Protein AF-A0A945YHE7-F1 (afdb_monomer_lite)

Sequence (71 aa):
MNAVKFGIFINTHSVQEAVEQAVSAEAGGFYSASVNDHFYSPLGSPETPQIECFTALTAMAMATSSIRLAP

Radius of gyration: 12.59 Å; chains: 1; bounding box: 33×18×34 Å

pLDDT: mean 95.06, std 6.16, range [57.59, 98.81]

Foldseek 3Di:
DDDDAAEEEDDDQDLVSLQVVLLVCVVVVHQAYEYDQDCADPPDGRPRHHDHRVVSQVSNPVNDDGHHYDD

Secondary structure (DSSP, 8-state):
-PPP--EEE---SSHHHHHHHHHHHHHTT-SEEE----SS-SSS-TTS----HHHHHHHHHHH-SSSEEE-

Structure (mmCIF, N/CA/C/O backbone):
data_AF-A0A945YHE7-F1
#
_entry.id   AF-A0A945YHE7-F1
#
loop_
_atom_site.group_PDB
_atom_site.id
_atom_site.type_symbol
_atom_site.label_atom_id
_atom_site.label_alt_id
_atom_site.label_comp_id
_atom_site.label_asym_id
_atom_site.label_entity_id
_atom_site.label_seq_id
_atom_site.pdbx_PDB_ins_code
_atom_site.Cartn_x
_atom_site.Cartn_y
_atom_site.Cartn_z
_atom_site.occupancy
_atom_site.B_iso_or_equiv
_atom_site.auth_seq_id
_atom_site.auth_comp_id
_atom_site.auth_asym_id
_atom_site.auth_atom_id
_atom_site.pdbx_PDB_model_num
ATOM 1 N N . MET A 1 1 ? -23.780 -10.220 13.132 1.00 57.59 1 MET A N 1
ATOM 2 C CA . MET A 1 1 ? -23.726 -9.568 11.805 1.00 57.59 1 MET A CA 1
ATOM 3 C C . MET A 1 1 ? -22.276 -9.213 11.535 1.00 57.59 1 MET A C 1
ATOM 5 O O . MET A 1 1 ? -21.681 -8.578 12.395 1.00 57.59 1 MET A O 1
ATOM 9 N N . ASN A 1 2 ? -21.688 -9.654 10.421 1.00 77.19 2 ASN A N 1
ATOM 10 C CA . ASN A 1 2 ? -20.355 -9.178 10.044 1.00 77.19 2 ASN A CA 1
ATOM 11 C C . ASN A 1 2 ? -20.492 -7.749 9.519 1.00 77.19 2 ASN A C 1
ATOM 13 O O . ASN A 1 2 ? -21.249 -7.516 8.580 1.00 77.19 2 ASN A O 1
ATOM 17 N N . ALA A 1 3 ? -19.798 -6.803 10.150 1.00 88.62 3 ALA A N 1
ATOM 18 C CA . ALA A 1 3 ? -19.728 -5.437 9.652 1.00 88.62 3 ALA A CA 1
ATOM 19 C C . ALA A 1 3 ? -19.057 -5.426 8.270 1.00 88.62 3 ALA A C 1
ATOM 21 O O . ALA A 1 3 ? -18.075 -6.142 8.050 1.00 88.62 3 ALA A O 1
ATOM 22 N N . VAL A 1 4 ? -19.593 -4.624 7.347 1.00 94.94 4 VAL A N 1
ATOM 23 C CA . VAL A 1 4 ? -18.961 -4.373 6.046 1.00 94.94 4 VAL A CA 1
ATOM 24 C C . VAL A 1 4 ? -17.609 -3.701 6.287 1.00 94.94 4 VAL A C 1
ATOM 26 O O . VAL A 1 4 ? -17.502 -2.798 7.113 1.00 94.94 4 VAL A O 1
ATOM 29 N N . LYS A 1 5 ? -16.576 -4.161 5.579 1.00 96.62 5 LYS A N 1
ATOM 30 C CA . LYS A 1 5 ? -15.208 -3.641 5.663 1.00 96.62 5 LYS A CA 1
ATOM 31 C C . LYS A 1 5 ? -14.815 -3.064 4.313 1.00 96.62 5 LYS A C 1
ATOM 33 O O . LYS A 1 5 ? -14.930 -3.756 3.305 1.00 96.62 5 LYS A O 1
ATOM 38 N N . PHE A 1 6 ? -14.346 -1.823 4.306 1.00 97.94 6 PHE A N 1
ATOM 39 C CA . PHE A 1 6 ? -13.927 -1.133 3.089 1.00 97.94 6 PHE A CA 1
ATOM 40 C C . PHE A 1 6 ? -12.413 -1.217 2.930 1.00 97.94 6 PHE A C 1
ATOM 42 O O . PHE A 1 6 ? -11.676 -0.903 3.863 1.00 97.94 6 PHE A O 1
ATOM 49 N N . GLY A 1 7 ? -11.960 -1.653 1.758 1.00 98.12 7 GLY A N 1
ATOM 50 C CA . GLY A 1 7 ? -10.553 -1.648 1.371 1.00 98.12 7 GLY A CA 1
ATOM 51 C C . GLY A 1 7 ? -10.272 -0.595 0.302 1.00 98.12 7 GLY A C 1
ATOM 52 O O . GLY A 1 7 ? -11.199 -0.116 -0.353 1.00 98.12 7 GLY A O 1
ATOM 53 N N . ILE A 1 8 ? -8.996 -0.265 0.124 1.00 98.31 8 ILE A N 1
ATOM 54 C CA . ILE A 1 8 ? -8.506 0.634 -0.921 1.00 98.31 8 ILE A CA 1
ATOM 55 C C . ILE A 1 8 ? -7.382 -0.027 -1.727 1.00 98.31 8 ILE A C 1
ATOM 57 O O . ILE A 1 8 ? -6.603 -0.830 -1.206 1.00 98.31 8 ILE A O 1
ATOM 61 N N . PHE A 1 9 ? -7.312 0.310 -3.010 1.00 97.06 9 PHE A N 1
ATOM 62 C CA . PHE A 1 9 ? -6.217 -0.060 -3.897 1.00 97.06 9 PHE A CA 1
ATOM 63 C C . PHE A 1 9 ? -5.333 1.170 -4.124 1.00 97.06 9 PHE A C 1
ATOM 65 O O . PHE A 1 9 ? -5.816 2.194 -4.608 1.00 97.06 9 PHE A O 1
ATOM 72 N N . ILE A 1 10 ? -4.064 1.078 -3.735 1.00 95.81 10 ILE A N 1
ATOM 73 C CA . ILE A 1 10 ? -3.061 2.132 -3.885 1.00 95.81 10 ILE A CA 1
ATOM 74 C C . ILE A 1 10 ? -2.418 1.957 -5.258 1.00 95.81 10 ILE A C 1
ATOM 76 O O . ILE A 1 10 ? -1.635 1.036 -5.482 1.00 95.81 10 ILE A O 1
ATOM 80 N N . ASN A 1 11 ? -2.761 2.856 -6.179 1.00 90.19 11 ASN A N 1
ATOM 81 C CA . ASN A 1 11 ? -2.158 2.922 -7.505 1.00 90.19 11 ASN A CA 1
ATOM 82 C C . ASN A 1 11 ? -1.188 4.103 -7.547 1.00 90.19 11 ASN A C 1
ATOM 84 O O . ASN A 1 11 ? -1.611 5.257 -7.459 1.00 90.19 11 ASN A O 1
ATOM 88 N N . THR A 1 12 ? 0.105 3.816 -7.632 1.00 89.62 12 THR A N 1
ATOM 89 C CA . THR A 1 12 ? 1.145 4.834 -7.514 1.00 89.62 12 THR A CA 1
ATOM 90 C C . THR A 1 12 ? 2.433 4.425 -8.226 1.00 89.62 12 THR A C 1
ATOM 92 O O . THR A 1 12 ? 2.638 3.252 -8.540 1.00 89.62 12 THR A O 1
ATOM 95 N N . HIS A 1 13 ? 3.305 5.401 -8.479 1.00 89.50 13 HIS A N 1
ATOM 96 C CA . HIS A 1 13 ? 4.575 5.220 -9.183 1.00 89.50 13 HIS A CA 1
ATOM 97 C C . HIS A 1 13 ? 5.796 5.370 -8.269 1.00 89.50 13 HIS A C 1
ATOM 99 O O . HIS A 1 13 ? 6.926 5.196 -8.727 1.00 89.50 13 HIS A O 1
ATOM 105 N N . SER A 1 14 ? 5.594 5.663 -6.980 1.00 95.00 14 SER A N 1
ATOM 106 C CA . SER A 1 14 ? 6.676 5.752 -6.003 1.00 95.00 14 SER A CA 1
ATOM 107 C C . SER A 1 14 ? 6.321 5.121 -4.656 1.00 95.00 14 SER A C 1
ATOM 109 O O . SER A 1 14 ? 5.167 5.095 -4.226 1.00 95.00 14 SER A O 1
ATOM 111 N N . VAL A 1 15 ? 7.351 4.632 -3.958 1.00 97.12 15 VAL A N 1
ATOM 112 C CA . VAL A 1 15 ? 7.218 4.084 -2.597 1.00 97.12 15 VAL A CA 1
ATOM 113 C C . VAL A 1 15 ? 6.776 5.166 -1.607 1.00 97.12 15 VAL A C 1
ATOM 115 O O . VAL A 1 15 ? 5.989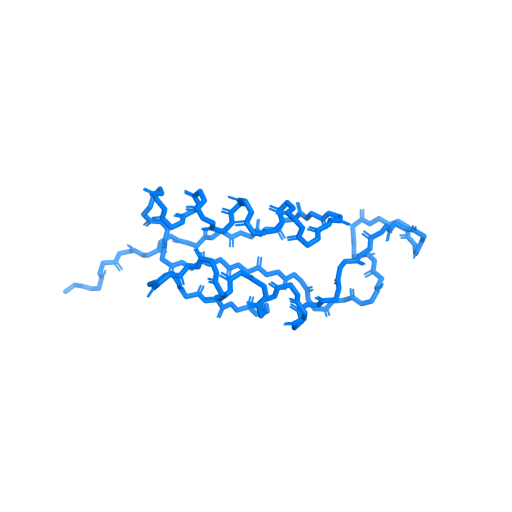 4.886 -0.709 1.00 97.12 15 VAL A O 1
ATOM 118 N N . GLN A 1 16 ? 7.233 6.409 -1.793 1.00 97.88 16 GLN A N 1
ATOM 119 C CA . GLN A 1 16 ? 6.855 7.542 -0.945 1.00 97.88 16 GLN A CA 1
ATOM 120 C C . GLN A 1 16 ? 5.342 7.792 -0.991 1.00 97.88 16 GLN A C 1
ATOM 122 O O . GLN A 1 16 ? 4.687 7.824 0.047 1.00 97.88 16 GLN A O 1
ATOM 127 N N . GLU A 1 17 ? 4.772 7.893 -2.192 1.00 97.62 17 GLU A N 1
ATOM 128 C CA . GLU A 1 17 ? 3.329 8.076 -2.369 1.00 97.62 17 GLU A CA 1
ATOM 129 C C . GLU A 1 17 ? 2.536 6.874 -1.833 1.00 97.62 17 GLU A C 1
ATOM 131 O O . GLU A 1 17 ? 1.448 7.058 -1.291 1.00 97.62 17 GLU A O 1
ATOM 136 N N . ALA A 1 18 ? 3.068 5.647 -1.941 1.00 98.12 18 ALA A N 1
ATOM 137 C CA . ALA A 1 18 ? 2.427 4.463 -1.362 1.00 98.12 18 ALA A CA 1
ATOM 138 C C . ALA A 1 18 ? 2.314 4.571 0.166 1.00 98.12 18 ALA A C 1
ATOM 140 O O . ALA A 1 18 ? 1.257 4.296 0.735 1.00 98.12 18 ALA A O 1
ATOM 141 N N . VAL A 1 19 ? 3.386 5.021 0.823 1.00 98.62 19 VAL A N 1
ATOM 142 C CA . VAL A 1 19 ? 3.416 5.264 2.270 1.00 98.62 19 VAL A CA 1
ATOM 143 C C . VAL A 1 19 ? 2.418 6.353 2.663 1.00 98.62 19 VAL A C 1
ATOM 145 O O . VAL A 1 19 ? 1.604 6.138 3.561 1.00 98.62 19 VAL A O 1
ATOM 148 N N . GLU A 1 20 ? 2.432 7.494 1.975 1.00 98.62 20 GLU A N 1
ATOM 149 C CA . GLU A 1 20 ? 1.522 8.613 2.255 1.00 98.62 20 GLU A CA 1
ATOM 150 C C . GLU A 1 20 ? 0.049 8.204 2.112 1.00 98.62 20 GLU A C 1
ATOM 152 O O . GLU A 1 20 ? -0.777 8.509 2.978 1.00 98.62 20 GLU A O 1
ATOM 157 N N . GLN A 1 21 ? -0.276 7.449 1.060 1.00 98.62 21 GLN A N 1
ATOM 158 C CA . GLN A 1 21 ? -1.627 6.940 0.835 1.00 98.62 21 GLN A CA 1
ATOM 159 C C . GLN A 1 21 ? -2.032 5.883 1.867 1.00 98.62 21 GLN A C 1
ATOM 161 O O . GLN A 1 21 ? -3.177 5.894 2.314 1.00 98.62 21 GLN A O 1
ATOM 166 N N . ALA A 1 22 ? -1.120 5.005 2.295 1.00 98.69 22 ALA A N 1
ATOM 167 C CA . ALA A 1 22 ? -1.403 4.007 3.327 1.00 98.69 22 ALA A CA 1
ATOM 168 C C . ALA A 1 22 ? -1.709 4.654 4.686 1.00 98.69 22 ALA A C 1
ATOM 170 O O . ALA A 1 22 ? -2.681 4.278 5.343 1.00 98.69 22 ALA A O 1
ATOM 171 N N . VAL A 1 23 ? -0.929 5.668 5.071 1.00 98.81 23 VAL A N 1
ATOM 172 C CA . VAL A 1 23 ? -1.160 6.456 6.293 1.00 98.81 23 VAL A CA 1
ATOM 173 C C . VAL A 1 23 ? -2.494 7.196 6.212 1.00 98.81 23 VAL A C 1
ATOM 175 O O . VAL A 1 23 ? -3.281 7.164 7.159 1.00 98.81 23 VAL A O 1
ATOM 178 N N . SER A 1 24 ? -2.785 7.824 5.069 1.00 98.69 24 SER A N 1
ATOM 179 C CA . SER A 1 24 ? -4.065 8.503 4.847 1.00 98.69 24 SER A CA 1
ATOM 180 C C . SER A 1 24 ? -5.249 7.530 4.906 1.00 98.69 24 SER A C 1
ATOM 182 O O . SER A 1 24 ? -6.263 7.836 5.534 1.00 98.69 24 SER A O 1
ATOM 184 N N . ALA A 1 25 ? -5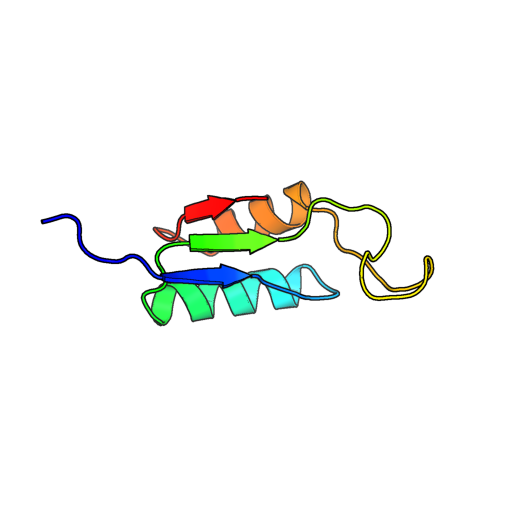.112 6.337 4.323 1.00 98.69 25 ALA A N 1
ATOM 185 C CA . ALA A 1 25 ? -6.138 5.302 4.347 1.00 98.69 25 ALA A CA 1
ATOM 186 C C . ALA A 1 25 ? -6.396 4.768 5.765 1.00 98.69 25 ALA A C 1
ATOM 188 O O . ALA A 1 25 ? -7.555 4.615 6.157 1.00 98.69 25 ALA A O 1
ATOM 189 N N . GLU A 1 26 ? -5.343 4.531 6.553 1.00 98.75 26 GLU A N 1
ATOM 190 C CA . GLU A 1 26 ? -5.474 4.129 7.958 1.00 98.75 26 GLU A CA 1
ATOM 191 C C . GLU A 1 26 ? -6.196 5.210 8.775 1.00 98.75 26 GLU A C 1
ATOM 193 O O . GLU A 1 26 ? -7.190 4.918 9.443 1.00 98.75 26 GLU A O 1
ATOM 198 N N . ALA A 1 27 ? 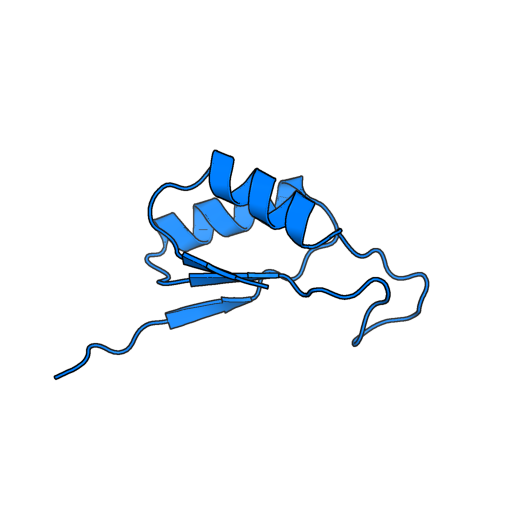-5.774 6.473 8.653 1.00 98.62 27 ALA A N 1
ATOM 199 C CA . ALA A 1 27 ? -6.430 7.600 9.318 1.00 98.62 27 ALA A CA 1
ATOM 200 C C . ALA A 1 27 ? -7.893 7.790 8.869 1.00 98.62 27 ALA A C 1
ATOM 202 O O . ALA A 1 27 ? -8.735 8.225 9.655 1.00 98.62 27 ALA A O 1
ATOM 203 N N . GLY A 1 28 ? -8.206 7.437 7.619 1.00 98.12 28 GLY A N 1
ATOM 204 C CA . GLY A 1 28 ? -9.556 7.444 7.054 1.00 98.12 28 GLY A CA 1
ATOM 205 C C . GLY A 1 28 ? -10.437 6.263 7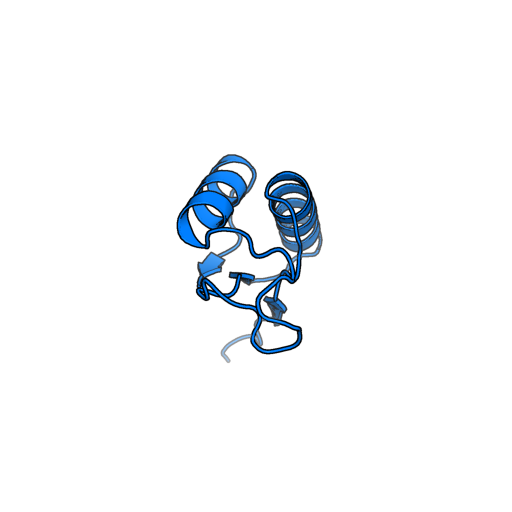.479 1.00 98.12 28 GLY A C 1
ATOM 206 O O . GLY A 1 28 ? -11.613 6.230 7.118 1.00 98.12 28 GLY A O 1
ATOM 207 N N . GLY A 1 29 ? -9.904 5.300 8.239 1.00 97.94 29 GLY A N 1
ATOM 208 C CA . GLY A 1 29 ? -10.656 4.149 8.743 1.00 97.94 29 GLY A CA 1
ATOM 209 C C . GLY A 1 29 ? -10.850 3.018 7.730 1.00 97.94 29 GLY A C 1
ATOM 210 O O . GLY A 1 29 ? -11.740 2.180 7.915 1.00 97.94 29 GLY A O 1
ATOM 211 N N . PHE A 1 30 ? -10.042 2.965 6.666 1.00 98.56 30 PHE A N 1
ATOM 212 C CA . PHE A 1 30 ? -10.039 1.809 5.772 1.00 98.56 30 PHE A CA 1
ATOM 213 C C . PHE A 1 30 ? -9.547 0.563 6.508 1.00 98.56 30 PHE A C 1
ATOM 215 O O . PHE A 1 30 ? -8.612 0.595 7.304 1.00 98.56 30 PHE A O 1
ATOM 222 N N . TYR A 1 31 ? -10.176 -0.569 6.209 1.00 98.31 31 TYR A N 1
ATOM 223 C CA . TYR A 1 31 ? -9.801 -1.853 6.785 1.00 98.31 31 TYR A CA 1
ATOM 224 C C . TYR A 1 31 ? -8.516 -2.413 6.167 1.00 98.31 31 TYR A C 1
ATOM 226 O O . TYR A 1 31 ? -7.740 -3.082 6.852 1.00 98.31 31 TYR A O 1
ATOM 234 N N . SER A 1 32 ? -8.302 -2.180 4.872 1.00 98.62 32 SER A N 1
ATOM 235 C CA . SER A 1 32 ? -7.151 -2.718 4.151 1.00 98.62 32 SER A CA 1
ATOM 236 C C . SER A 1 32 ? -6.676 -1.810 3.024 1.00 98.62 32 SER A C 1
ATOM 238 O O . SER A 1 32 ? -7.495 -1.153 2.385 1.00 98.62 32 SER A O 1
ATOM 240 N N . ALA A 1 33 ? -5.380 -1.861 2.732 1.00 98.62 33 ALA A N 1
ATOM 241 C CA . ALA A 1 33 ? -4.753 -1.259 1.561 1.00 98.62 33 ALA A CA 1
ATOM 242 C C . ALA A 1 33 ? -4.037 -2.340 0.736 1.00 98.62 33 ALA A C 1
ATOM 244 O O . ALA A 1 33 ? -3.444 -3.261 1.302 1.00 98.62 33 ALA A O 1
ATOM 245 N N . SER A 1 34 ? -4.113 -2.231 -0.591 1.00 98.31 34 SER A N 1
ATOM 246 C CA . SER A 1 34 ? -3.529 -3.197 -1.532 1.00 98.31 34 SER A CA 1
ATOM 247 C C . SER A 1 34 ? -2.692 -2.528 -2.619 1.00 98.31 34 SER A C 1
ATOM 249 O O . SER A 1 34 ? -2.996 -1.396 -2.991 1.00 98.31 34 SER A O 1
ATOM 251 N N . VAL A 1 35 ? -1.650 -3.209 -3.104 1.00 96.75 35 VAL A N 1
ATOM 252 C CA . VAL A 1 35 ? -0.727 -2.740 -4.160 1.00 96.75 35 VAL A CA 1
ATOM 253 C C . VAL A 1 35 ? -0.524 -3.871 -5.158 1.00 96.75 35 VAL A C 1
ATOM 255 O O . VAL A 1 35 ? -0.219 -4.979 -4.737 1.00 96.75 35 VAL A O 1
ATOM 258 N N . ASN A 1 36 ? -0.622 -3.606 -6.464 1.00 94.38 36 ASN A N 1
ATOM 259 C CA . ASN A 1 36 ? -0.460 -4.665 -7.459 1.00 94.38 36 ASN A CA 1
ATOM 260 C C . ASN A 1 36 ? 0.919 -5.337 -7.411 1.00 94.38 36 ASN A C 1
ATOM 262 O O . ASN A 1 36 ? 1.953 -4.679 -7.355 1.00 94.38 36 ASN A O 1
ATOM 266 N N . ASP A 1 37 ? 0.924 -6.658 -7.572 1.00 95.25 37 ASP A N 1
ATOM 267 C CA . ASP A 1 37 ? 2.140 -7.464 -7.721 1.00 95.25 37 ASP A CA 1
ATOM 268 C C . ASP A 1 37 ? 2.450 -7.745 -9.197 1.00 95.25 37 ASP A C 1
ATOM 270 O O . ASP A 1 37 ? 2.246 -8.851 -9.697 1.00 95.25 37 ASP A O 1
ATOM 274 N N . HIS A 1 38 ? 2.809 -6.699 -9.953 1.00 92.62 38 HIS A N 1
ATOM 275 C CA . HIS A 1 38 ? 3.146 -6.830 -11.375 1.00 92.62 38 HIS A CA 1
ATOM 276 C C . HIS A 1 38 ? 4.398 -6.030 -11.740 1.00 92.62 38 HIS A C 1
ATOM 278 O O . HIS A 1 38 ? 4.476 -4.830 -11.498 1.00 92.62 38 HIS A O 1
ATOM 284 N N . PHE A 1 39 ? 5.337 -6.682 -12.434 1.00 89.69 39 PHE A N 1
ATOM 285 C CA . PHE A 1 39 ? 6.511 -6.012 -13.008 1.00 89.69 39 PHE A CA 1
ATOM 286 C C . PHE A 1 39 ? 6.159 -5.027 -14.132 1.00 89.69 39 PHE A C 1
ATOM 288 O O . PHE A 1 39 ? 6.853 -4.031 -14.307 1.00 89.69 39 PHE A O 1
ATOM 295 N N . TYR A 1 40 ? 5.092 -5.297 -14.889 1.00 91.25 40 TYR A N 1
ATOM 296 C CA . TYR A 1 40 ? 4.623 -4.447 -15.985 1.00 91.25 40 TYR A CA 1
ATOM 297 C C . TYR A 1 40 ? 3.209 -3.959 -15.710 1.00 91.25 40 TYR A C 1
ATOM 299 O O . TYR A 1 40 ? 2.390 -4.699 -15.165 1.00 91.25 40 TYR A O 1
ATOM 307 N N . SER A 1 41 ? 2.912 -2.724 -16.119 1.00 89.56 41 SER A N 1
ATOM 308 C CA . SER A 1 41 ? 1.595 -2.141 -15.886 1.00 89.56 41 SER A CA 1
ATOM 309 C C . SER A 1 41 ? 0.497 -2.941 -16.601 1.00 89.56 41 SER A C 1
ATOM 311 O O . SER A 1 41 ? 0.566 -3.103 -17.819 1.00 89.56 41 SER A O 1
ATOM 313 N N . PRO A 1 42 ? -0.554 -3.391 -15.890 1.00 87.12 42 PRO A N 1
ATOM 314 C CA . PRO A 1 42 ? -1.708 -4.028 -16.522 1.00 87.12 42 PRO A CA 1
ATOM 315 C C . PRO A 1 42 ? -2.655 -3.014 -17.186 1.00 87.12 42 PRO A C 1
ATOM 317 O O . PRO A 1 42 ? -3.559 -3.406 -17.919 1.00 87.12 42 PRO A O 1
ATOM 320 N N . LEU A 1 43 ? -2.472 -1.717 -16.910 1.00 86.25 43 LEU A N 1
ATOM 321 C CA . LEU A 1 43 ? -3.332 -0.619 -17.370 1.00 86.25 43 LEU A CA 1
ATOM 322 C C . LEU A 1 43 ? -2.580 0.409 -18.236 1.00 86.25 43 LEU A C 1
ATOM 324 O O . LEU A 1 43 ? -3.168 1.405 -18.653 1.00 86.25 43 LEU A O 1
ATOM 328 N N . GLY A 1 44 ? -1.290 0.187 -18.489 1.00 86.88 44 GLY A N 1
ATOM 329 C CA . GLY A 1 44 ? -0.394 1.096 -19.202 1.00 86.88 44 GLY A CA 1
ATOM 330 C C . GLY A 1 44 ? 0.531 0.356 -20.166 1.00 86.88 44 GLY A C 1
ATOM 331 O O . GLY A 1 44 ? 0.350 -0.828 -20.444 1.00 86.88 44 GLY A O 1
ATOM 332 N N . SER A 1 45 ? 1.529 1.063 -20.696 1.00 91.69 45 SER A N 1
ATOM 333 C CA . SER A 1 45 ? 2.574 0.439 -21.512 1.00 91.69 45 SER A CA 1
ATOM 334 C C . SER A 1 45 ? 3.623 -0.263 -20.630 1.00 91.69 45 SER A C 1
ATOM 336 O O . SER A 1 45 ? 3.729 0.058 -19.442 1.00 91.69 45 SER A O 1
ATOM 338 N N . PRO A 1 46 ? 4.440 -1.183 -21.178 1.00 90.31 46 PRO A N 1
ATOM 339 C CA . PRO A 1 46 ? 5.521 -1.838 -20.433 1.00 90.31 46 PRO A CA 1
ATOM 340 C C . PRO A 1 46 ? 6.536 -0.872 -19.801 1.00 90.31 46 PRO A C 1
ATOM 342 O O . PRO A 1 46 ? 7.187 -1.220 -18.822 1.00 90.31 46 PRO A O 1
ATOM 345 N N . GLU A 1 47 ? 6.665 0.340 -20.339 1.00 91.94 47 GLU A N 1
ATOM 346 C CA . GLU A 1 47 ? 7.556 1.399 -19.850 1.00 91.94 47 GLU A CA 1
ATOM 347 C C . GLU A 1 47 ? 6.934 2.226 -18.715 1.00 91.94 47 GLU A C 1
ATOM 349 O O . GLU A 1 47 ? 7.605 3.072 -18.122 1.00 91.94 47 GLU A O 1
ATOM 354 N N . THR A 1 48 ? 5.651 2.009 -18.415 1.00 91.06 48 THR A N 1
ATOM 355 C CA . THR A 1 48 ? 4.957 2.704 -17.328 1.00 91.06 48 THR A CA 1
ATOM 356 C C . THR A 1 48 ? 5.594 2.312 -15.995 1.00 91.06 48 THR A C 1
ATOM 358 O O . THR A 1 48 ? 5.651 1.116 -15.699 1.00 91.06 48 THR A O 1
ATOM 361 N N . PRO A 1 49 ? 6.035 3.273 -15.160 1.00 89.94 49 PRO A N 1
ATOM 362 C CA . PRO A 1 49 ? 6.676 2.954 -13.891 1.00 89.94 49 PRO A CA 1
ATOM 363 C C . PRO A 1 49 ? 5.785 2.081 -13.005 1.00 89.94 49 PRO A C 1
ATOM 365 O O . PRO A 1 49 ? 4.612 2.400 -12.786 1.00 89.94 49 PRO A O 1
ATOM 368 N N . GLN A 1 50 ? 6.348 0.990 -12.492 1.00 92.81 50 GLN A N 1
ATOM 369 C CA . GLN A 1 50 ? 5.735 0.117 -11.494 1.00 92.81 50 GLN A CA 1
ATOM 370 C C . GLN A 1 50 ? 6.638 0.067 -10.263 1.00 92.81 50 GLN A C 1
ATOM 372 O O . GLN A 1 50 ? 7.865 0.056 -10.380 1.00 92.81 50 GLN A O 1
ATOM 377 N N . ILE A 1 51 ? 6.024 0.049 -9.085 1.00 95.19 51 ILE A N 1
ATOM 378 C CA . ILE A 1 51 ? 6.722 -0.188 -7.822 1.00 95.19 51 ILE A CA 1
ATOM 379 C C . ILE A 1 51 ? 6.754 -1.689 -7.535 1.00 95.19 51 ILE A C 1
ATOM 381 O O . ILE A 1 51 ? 5.818 -2.409 -7.865 1.00 95.19 51 ILE A O 1
ATOM 385 N N . GLU A 1 52 ? 7.830 -2.169 -6.916 1.00 96.31 52 GLU A N 1
ATOM 386 C CA . GLU A 1 52 ? 7.901 -3.561 -6.468 1.00 96.31 52 GLU A CA 1
ATOM 387 C C . GLU A 1 52 ? 7.005 -3.741 -5.230 1.00 96.31 52 GLU A C 1
ATOM 389 O O . GLU A 1 52 ? 7.130 -2.997 -4.251 1.00 96.31 52 GLU A O 1
ATOM 394 N N . CYS A 1 53 ? 6.076 -4.700 -5.299 1.00 97.00 53 CYS A N 1
ATOM 395 C CA . CYS A 1 53 ? 4.982 -4.860 -4.343 1.00 97.00 53 CYS A CA 1
ATOM 396 C C . CYS A 1 53 ? 5.485 -5.063 -2.910 1.00 97.00 53 CYS A C 1
ATOM 398 O O . CYS A 1 53 ? 5.083 -4.328 -2.006 1.00 97.00 53 CYS A O 1
ATOM 400 N N . PHE A 1 54 ? 6.409 -5.994 -2.673 1.00 97.81 54 PHE A N 1
ATOM 401 C CA . PHE A 1 54 ? 6.835 -6.320 -1.311 1.00 97.81 54 PHE A CA 1
ATOM 402 C C . PHE A 1 54 ? 7.688 -5.220 -0.675 1.00 97.81 54 PHE A C 1
ATOM 404 O O . PHE A 1 54 ? 7.581 -4.982 0.532 1.00 97.81 54 PHE A O 1
ATOM 411 N N . THR A 1 55 ? 8.475 -4.495 -1.465 1.00 97.69 55 THR A N 1
ATOM 412 C CA . THR A 1 55 ? 9.210 -3.304 -1.026 1.00 97.69 55 THR A CA 1
ATOM 413 C C . THR A 1 55 ? 8.239 -2.205 -0.603 1.00 97.69 55 THR A C 1
ATOM 415 O O . THR A 1 55 ? 8.397 -1.627 0.476 1.00 97.69 55 THR A O 1
ATOM 418 N N . ALA A 1 56 ? 7.199 -1.949 -1.400 1.00 98.12 56 ALA A N 1
ATOM 419 C CA . ALA A 1 56 ? 6.175 -0.965 -1.067 1.00 98.12 56 ALA A CA 1
ATOM 420 C C . ALA A 1 56 ? 5.370 -1.365 0.179 1.00 98.12 56 ALA A C 1
ATOM 422 O O . ALA A 1 56 ? 5.248 -0.562 1.104 1.00 98.12 56 ALA A O 1
ATOM 423 N N . LEU A 1 57 ? 4.898 -2.615 0.256 1.00 98.62 57 LEU A N 1
ATOM 424 C CA . LEU A 1 57 ? 4.168 -3.129 1.419 1.00 98.62 57 LEU A CA 1
ATOM 425 C C . LEU A 1 57 ? 5.022 -3.077 2.694 1.00 98.62 57 LEU A C 1
ATOM 427 O O . LEU A 1 57 ? 4.506 -2.731 3.754 1.00 98.62 57 LEU A O 1
ATOM 431 N N . THR A 1 58 ? 6.325 -3.357 2.601 1.00 98.75 58 THR A N 1
ATOM 432 C CA . THR A 1 58 ? 7.254 -3.237 3.738 1.00 98.75 58 THR A CA 1
ATOM 433 C C . THR A 1 58 ? 7.381 -1.786 4.202 1.00 98.75 58 THR A C 1
ATOM 435 O O . THR A 1 58 ? 7.302 -1.516 5.400 1.00 98.75 58 THR A O 1
ATOM 438 N N . ALA A 1 59 ? 7.529 -0.834 3.276 1.00 98.75 59 ALA A N 1
ATOM 439 C CA . ALA A 1 59 ? 7.589 0.587 3.615 1.00 98.75 59 ALA A CA 1
ATOM 440 C C . ALA A 1 59 ? 6.274 1.084 4.244 1.00 98.75 59 ALA A C 1
ATOM 442 O O . ALA A 1 59 ? 6.295 1.780 5.258 1.00 98.75 59 ALA A O 1
ATOM 443 N N . MET A 1 60 ? 5.130 0.675 3.691 1.00 98.69 60 MET A N 1
ATOM 444 C CA . MET A 1 60 ? 3.805 0.978 4.238 1.00 98.69 60 MET A CA 1
ATOM 445 C C . MET A 1 60 ? 3.625 0.391 5.644 1.00 98.69 60 MET A C 1
ATOM 447 O O . MET A 1 60 ? 3.114 1.075 6.531 1.00 98.69 60 MET A O 1
ATOM 451 N N . ALA A 1 61 ? 4.082 -0.844 5.878 1.00 98.81 61 ALA A N 1
ATOM 452 C CA . ALA A 1 61 ? 4.016 -1.499 7.184 1.00 98.81 61 ALA A CA 1
ATOM 453 C C . ALA A 1 61 ? 4.835 -0.762 8.253 1.00 98.81 61 ALA A C 1
ATOM 455 O O . ALA A 1 61 ? 4.429 -0.716 9.407 1.00 98.81 61 ALA A O 1
ATOM 456 N N . MET A 1 62 ? 5.963 -0.149 7.877 1.00 98.81 62 MET A N 1
ATOM 457 C CA . MET A 1 62 ? 6.770 0.661 8.799 1.00 98.81 62 MET A CA 1
ATOM 458 C C . MET A 1 62 ? 6.082 1.969 9.220 1.00 98.81 62 MET A C 1
ATOM 460 O O . MET A 1 62 ? 6.438 2.531 10.255 1.00 98.81 62 MET A O 1
ATOM 464 N N . ALA A 1 63 ? 5.130 2.463 8.426 1.00 98.69 63 ALA A N 1
ATOM 465 C CA . ALA A 1 63 ? 4.454 3.744 8.637 1.00 98.69 63 ALA A CA 1
ATOM 466 C C . ALA A 1 63 ? 3.006 3.616 9.144 1.00 98.69 63 ALA A C 1
ATOM 468 O O . ALA A 1 63 ? 2.384 4.626 9.463 1.00 98.69 63 ALA A O 1
ATOM 469 N N . THR A 1 64 ? 2.465 2.399 9.214 1.00 98.81 64 THR A N 1
ATOM 470 C CA . THR A 1 64 ? 1.084 2.118 9.637 1.00 98.81 64 THR A CA 1
ATOM 471 C C . THR A 1 64 ? 1.060 1.116 10.785 1.00 98.81 64 THR A C 1
ATOM 473 O O . THR A 1 64 ? 2.070 0.487 11.099 1.00 98.81 64 THR A O 1
ATOM 476 N N . SER A 1 65 ? -0.078 0.999 11.468 1.00 98.56 65 SER A N 1
ATOM 477 C CA . SER A 1 65 ? -0.151 0.286 12.752 1.00 98.56 65 SER A CA 1
ATOM 478 C C . SER A 1 65 ? -1.263 -0.761 12.854 1.00 98.56 65 SER A C 1
ATOM 480 O O . SER A 1 65 ? -1.198 -1.646 13.709 1.00 98.56 65 SER A O 1
ATOM 482 N N . SER A 1 66 ? -2.286 -0.683 12.005 1.00 98.12 66 SER A N 1
ATOM 483 C CA . SER A 1 66 ? -3.534 -1.442 12.150 1.00 98.12 66 SER A CA 1
ATOM 484 C C . SER A 1 66 ? -4.207 -1.823 10.828 1.00 98.12 66 SER A C 1
ATOM 486 O O . SER A 1 66 ? -4.918 -2.832 10.780 1.00 98.12 66 SER A O 1
ATOM 488 N N . ILE A 1 67 ? -3.992 -1.052 9.757 1.00 98.62 67 ILE A N 1
ATOM 489 C CA . ILE A 1 67 ? -4.543 -1.328 8.433 1.00 98.62 67 ILE A CA 1
ATOM 490 C C . ILE A 1 67 ? -3.946 -2.624 7.880 1.00 98.62 67 ILE A C 1
ATOM 492 O O . ILE A 1 67 ? -2.744 -2.881 7.960 1.00 98.62 67 ILE A O 1
ATOM 496 N N . ARG A 1 68 ? -4.795 -3.482 7.308 1.00 98.62 68 ARG A N 1
ATOM 497 C CA . ARG A 1 68 ? -4.333 -4.732 6.703 1.00 98.62 68 ARG A CA 1
ATOM 498 C C . ARG A 1 68 ? -3.689 -4.453 5.349 1.00 98.62 68 ARG A C 1
ATOM 500 O O . ARG A 1 68 ? -4.340 -3.907 4.464 1.00 98.62 68 ARG A O 1
ATOM 507 N N . LEU A 1 69 ? -2.461 -4.914 5.167 1.00 98.69 69 LEU A N 1
ATOM 508 C CA . LEU A 1 69 ? -1.740 -4.805 3.902 1.00 98.69 69 LEU A CA 1
ATOM 509 C C . LEU A 1 69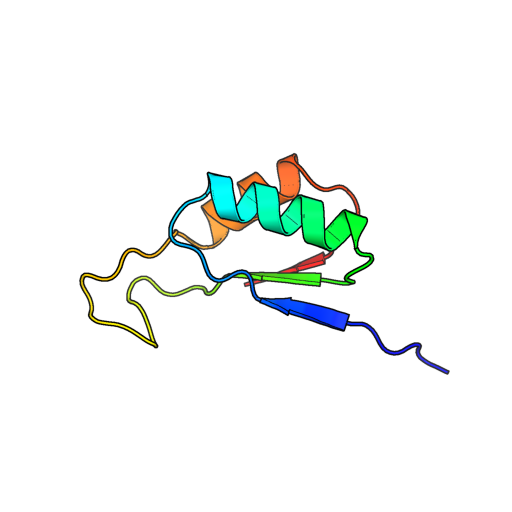 ? -1.835 -6.108 3.102 1.00 98.69 69 LEU A C 1
ATOM 511 O O . LEU A 1 69 ? -1.806 -7.197 3.685 1.00 98.69 69 LEU A O 1
ATOM 515 N N . ALA A 1 70 ? -1.992 -5.999 1.784 1.00 97.81 70 ALA A N 1
ATOM 516 C CA . ALA A 1 70 ? -2.094 -7.138 0.875 1.00 97.81 70 ALA A CA 1
ATOM 517 C C . ALA A 1 70 ? -1.526 -6.807 -0.522 1.00 97.81 70 ALA A C 1
ATOM 519 O O . ALA A 1 70 ? -1.610 -5.652 -0.936 1.00 97.81 70 ALA A O 1
ATOM 520 N N . PRO A 1 71 ? -0.973 -7.794 -1.245 1.00 95.31 71 PRO A N 1
ATOM 521 C CA . PRO A 1 71 ? -0.776 -7.699 -2.693 1.00 95.31 71 PRO A CA 1
ATOM 522 C C . PRO A 1 71 ? -2.104 -7.582 -3.464 1.00 95.31 71 PRO A C 1
ATOM 524 O O . PRO A 1 71 ? -3.151 -7.986 -2.900 1.00 95.31 71 PRO A O 1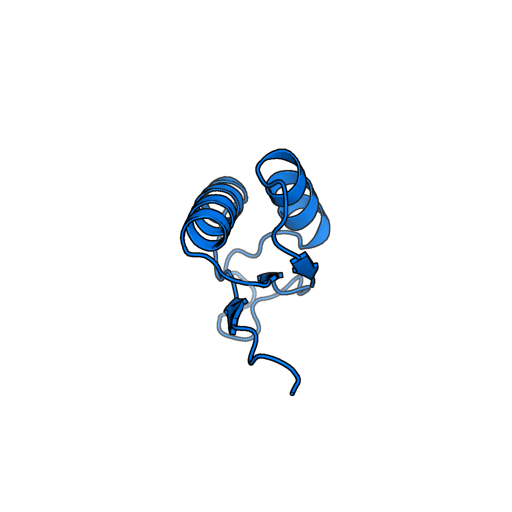
#